Protein AF-A0A5S9M616-F1 (afdb_monomer)

Organism: Bacillus safensis (NCBI:txid561879)

pLDDT: mean 79.82, std 9.61, range [58.03, 92.56]

Foldseek 3Di:
DPPCVVVQVVQVVCLVVQVPDPCLQVPPVLVVVCVVVVAQADAEAEAEQCRNNSNVVCNVRYPYYDYDHPHDD

Structure (mmCIF, N/CA/C/O backbone):
data_AF-A0A5S9M616-F1
#
_entry.id   AF-A0A5S9M616-F1
#
loop_
_atom_site.group_PDB
_atom_site.id
_atom_site.type_symbol
_atom_site.label_atom_id
_atom_site.label_alt_id
_atom_site.label_comp_id
_atom_site.label_asym_id
_atom_site.label_entity_id
_atom_site.label_seq_id
_atom_site.pdbx_PDB_ins_code
_atom_site.Cartn_x
_atom_site.Cartn_y
_atom_site.Cartn_z
_atom_site.occupancy
_atom_site.B_iso_or_equiv
_atom_site.auth_seq_id
_atom_site.auth_comp_id
_atom_site.auth_asym_id
_atom_site.auth_atom_id
_atom_site.pdbx_PDB_model_num
ATOM 1 N N . MET A 1 1 ? 5.776 -16.401 -23.241 1.00 67.81 1 MET A N 1
ATOM 2 C CA . MET A 1 1 ? 6.481 -15.109 -23.096 1.00 67.81 1 MET A CA 1
ATOM 3 C C . MET A 1 1 ? 5.732 -14.326 -22.031 1.00 67.81 1 MET A C 1
ATOM 5 O O . MET A 1 1 ? 4.518 -14.243 -22.151 1.00 67.81 1 MET A O 1
ATOM 9 N N . ASN A 1 2 ? 6.400 -13.870 -20.968 1.00 77.31 2 ASN A N 1
ATOM 10 C CA . ASN A 1 2 ? 5.742 -13.096 -19.912 1.00 77.31 2 ASN A CA 1
ATOM 11 C C . ASN A 1 2 ? 5.309 -11.732 -20.493 1.00 77.31 2 ASN A C 1
ATOM 13 O O . ASN A 1 2 ? 6.192 -10.968 -20.893 1.00 77.31 2 ASN A O 1
ATOM 17 N N . PRO A 1 3 ? 4.000 -11.415 -20.582 1.00 80.38 3 PRO A N 1
ATOM 18 C CA . PRO A 1 3 ? 3.544 -10.141 -21.141 1.00 80.38 3 PRO A CA 1
ATOM 19 C C . PRO A 1 3 ? 3.962 -8.932 -20.286 1.00 80.38 3 PRO A C 1
ATOM 21 O O . PRO A 1 3 ? 3.958 -7.808 -20.784 1.00 80.38 3 PRO A O 1
ATOM 24 N N . TYR A 1 4 ? 4.372 -9.153 -19.033 1.00 82.44 4 TYR A N 1
ATOM 25 C CA . TYR A 1 4 ? 4.754 -8.113 -18.077 1.00 82.44 4 TYR A CA 1
ATOM 26 C C . TYR A 1 4 ? 6.266 -7.877 -17.987 1.00 82.44 4 TYR A C 1
ATOM 28 O O . TYR A 1 4 ? 6.690 -6.955 -17.295 1.00 82.44 4 TYR A O 1
ATOM 36 N N . ALA A 1 5 ? 7.086 -8.618 -18.743 1.00 80.75 5 ALA A N 1
ATOM 37 C CA . ALA A 1 5 ? 8.551 -8.567 -18.651 1.00 80.75 5 ALA A CA 1
ATOM 38 C C . ALA A 1 5 ? 9.145 -7.152 -18.810 1.00 80.75 5 ALA A C 1
ATOM 40 O O . ALA A 1 5 ? 10.160 -6.819 -18.204 1.00 80.75 5 ALA A O 1
ATOM 41 N N . LYS A 1 6 ? 8.514 -6.287 -19.619 1.00 83.06 6 LYS A N 1
ATOM 42 C CA . LYS A 1 6 ? 8.951 -4.890 -19.776 1.00 83.06 6 LYS A CA 1
ATOM 43 C C . LYS A 1 6 ? 8.718 -4.068 -18.503 1.00 83.06 6 LYS A C 1
ATOM 45 O O . LYS A 1 6 ? 9.593 -3.297 -18.123 1.00 83.06 6 LYS A O 1
ATOM 50 N N . ALA A 1 7 ? 7.559 -4.231 -17.865 1.00 79.31 7 ALA A N 1
ATOM 51 C CA . ALA A 1 7 ? 7.224 -3.543 -16.621 1.00 79.31 7 ALA A CA 1
ATOM 52 C C . ALA A 1 7 ? 8.071 -4.083 -15.459 1.00 79.31 7 ALA A C 1
ATOM 54 O O . ALA A 1 7 ? 8.668 -3.300 -14.728 1.00 79.31 7 ALA A O 1
ATOM 55 N N . GLU A 1 8 ? 8.218 -5.405 -15.358 1.00 81.94 8 GLU A N 1
ATOM 56 C CA . GLU A 1 8 ? 9.076 -6.051 -14.358 1.00 81.94 8 GLU A CA 1
ATOM 57 C C . GLU A 1 8 ? 10.513 -5.518 -14.404 1.00 81.94 8 GLU A C 1
ATOM 59 O O . GLU A 1 8 ? 11.060 -5.113 -13.380 1.00 81.94 8 GLU A O 1
ATOM 64 N N . ASN A 1 9 ? 11.110 -5.429 -15.597 1.00 80.94 9 ASN A N 1
ATOM 65 C CA . ASN A 1 9 ? 12.472 -4.914 -15.759 1.00 80.94 9 ASN A CA 1
ATOM 66 C C . ASN A 1 9 ? 12.602 -3.421 -15.426 1.00 80.94 9 ASN A C 1
ATOM 68 O O . ASN A 1 9 ? 13.647 -2.996 -14.942 1.00 80.94 9 ASN A O 1
ATOM 72 N N . GLN A 1 10 ? 11.568 -2.619 -15.689 1.00 81.38 10 GLN A N 1
ATOM 73 C CA . GLN A 1 10 ? 11.596 -1.181 -15.416 1.00 81.38 10 GLN A CA 1
ATOM 74 C C . GLN A 1 10 ? 11.481 -0.878 -13.916 1.00 81.38 10 GLN A C 1
ATOM 76 O O . GLN A 1 10 ? 12.164 0.015 -13.418 1.00 81.38 10 GLN A O 1
ATOM 81 N N . PHE A 1 11 ? 10.612 -1.597 -13.203 1.00 77.38 11 PHE A N 1
ATOM 82 C CA . PHE A 1 11 ? 10.271 -1.278 -11.815 1.00 77.38 11 PHE A CA 1
ATOM 83 C C . PHE A 1 11 ? 11.074 -2.074 -10.775 1.00 77.38 11 PHE A C 1
ATOM 85 O O . PHE A 1 11 ? 11.244 -1.592 -9.657 1.00 77.38 11 PHE A O 1
ATOM 92 N N . SER A 1 12 ? 11.653 -3.225 -11.137 1.00 75.31 12 SER A N 1
ATOM 93 C CA . SER A 1 12 ? 12.499 -4.015 -10.221 1.00 75.31 12 SER A CA 1
ATOM 94 C C . SER A 1 12 ? 13.784 -3.294 -9.796 1.00 75.31 12 SER A C 1
ATOM 96 O O . SER A 1 12 ? 14.229 -3.457 -8.666 1.00 75.31 12 SER A O 1
ATOM 98 N N . GLN A 1 13 ? 14.361 -2.446 -10.653 1.00 72.38 13 GLN A N 1
ATOM 99 C CA . GLN A 1 13 ? 15.669 -1.823 -10.402 1.00 72.38 13 GLN A CA 1
ATOM 100 C C . GLN A 1 13 ? 15.678 -0.788 -9.268 1.00 72.38 13 GLN A C 1
ATOM 102 O O . GLN A 1 13 ? 16.742 -0.473 -8.745 1.00 72.38 13 GLN A O 1
ATOM 107 N N . ASN A 1 14 ? 14.515 -0.244 -8.893 1.00 69.00 14 ASN A N 1
ATOM 108 C CA . ASN A 1 14 ? 14.419 0.870 -7.945 1.00 69.00 14 ASN A CA 1
ATOM 109 C C . ASN A 1 14 ? 13.484 0.600 -6.762 1.00 69.00 14 ASN A C 1
ATOM 111 O O . ASN A 1 14 ? 13.343 1.477 -5.916 1.00 69.00 14 ASN A O 1
ATOM 115 N N . ALA A 1 15 ? 12.846 -0.572 -6.686 1.00 64.38 15 ALA A N 1
ATOM 116 C CA . ALA A 1 15 ? 11.784 -0.854 -5.718 1.00 64.38 15 ALA A CA 1
ATOM 117 C C . ALA A 1 15 ? 12.205 -0.621 -4.253 1.00 64.38 15 ALA A C 1
ATOM 119 O O . ALA A 1 15 ? 11.410 -0.124 -3.458 1.00 64.38 15 ALA A O 1
ATOM 120 N N . GLU A 1 16 ? 13.458 -0.915 -3.898 1.00 64.06 16 GLU A N 1
ATOM 121 C CA . GLU A 1 16 ? 13.975 -0.710 -2.537 1.00 64.06 16 GLU A CA 1
ATOM 122 C C . GLU A 1 16 ? 14.149 0.775 -2.182 1.00 64.06 16 GLU A C 1
ATOM 124 O O . GLU A 1 16 ? 13.825 1.184 -1.067 1.00 64.06 16 GLU A O 1
ATOM 129 N N . ASN A 1 17 ? 14.538 1.609 -3.153 1.00 66.06 17 ASN A N 1
ATOM 130 C CA . ASN A 1 17 ? 14.714 3.054 -2.963 1.00 66.06 17 ASN A CA 1
ATOM 131 C C . ASN A 1 17 ? 13.390 3.773 -2.643 1.00 66.06 17 ASN A C 1
ATOM 133 O O . ASN A 1 17 ? 13.399 4.857 -2.061 1.00 66.06 17 ASN A O 1
ATOM 137 N N . TYR A 1 18 ? 12.247 3.178 -3.004 1.00 63.78 18 TYR A N 1
ATOM 138 C CA . TYR A 1 18 ? 10.926 3.718 -2.672 1.00 63.78 18 TYR A CA 1
ATOM 139 C C . TYR A 1 18 ? 10.545 3.499 -1.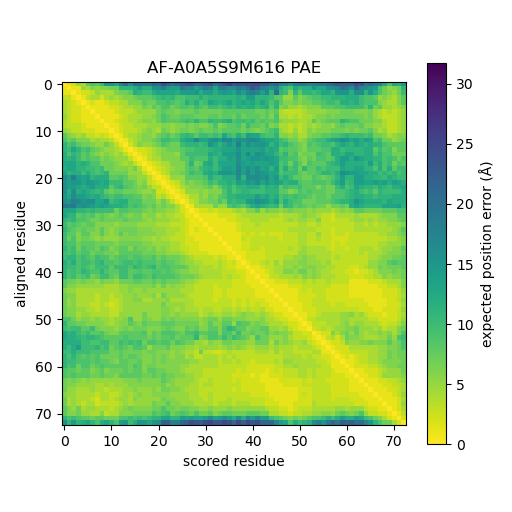205 1.00 63.78 18 TYR A C 1
ATOM 141 O O . TYR A 1 18 ? 9.869 4.353 -0.638 1.00 63.78 18 TYR A O 1
ATOM 149 N N . ARG A 1 19 ? 10.984 2.396 -0.580 1.00 63.38 19 ARG A N 1
ATOM 150 C CA . ARG A 1 19 ? 10.618 2.062 0.807 1.00 63.38 19 ARG A CA 1
ATOM 151 C C . ARG A 1 19 ? 11.191 3.057 1.808 1.00 63.38 19 ARG A C 1
ATOM 153 O O . ARG A 1 19 ? 10.493 3.503 2.711 1.00 63.38 19 ARG A O 1
ATOM 160 N N . ASP A 1 20 ? 12.471 3.369 1.639 1.00 63.62 20 ASP A N 1
ATOM 161 C CA . ASP A 1 20 ? 13.258 4.092 2.639 1.00 63.62 20 ASP A CA 1
ATOM 162 C C . ASP A 1 20 ? 13.299 5.608 2.352 1.00 63.62 20 ASP A C 1
ATOM 164 O O . ASP A 1 20 ? 13.966 6.373 3.048 1.00 63.62 20 ASP A O 1
ATOM 168 N N . SER A 1 21 ? 12.569 6.063 1.328 1.00 66.75 21 SER A N 1
ATOM 169 C CA . SER A 1 21 ? 12.461 7.475 0.971 1.00 66.75 21 SER A CA 1
ATOM 170 C C . SER A 1 21 ? 11.507 8.213 1.926 1.00 66.75 21 SER A C 1
ATOM 172 O O . SER A 1 21 ? 10.323 7.866 2.008 1.00 66.75 21 SER A O 1
ATOM 174 N N . PRO A 1 22 ? 11.968 9.294 2.588 1.00 62.25 22 PRO A N 1
ATOM 175 C CA . PRO A 1 22 ? 11.139 10.109 3.480 1.00 62.25 22 PRO A CA 1
ATOM 176 C C . PRO A 1 22 ? 9.924 10.747 2.796 1.00 62.25 22 PRO A C 1
ATOM 178 O O . PRO A 1 22 ? 8.946 11.066 3.461 1.00 62.25 22 PRO A O 1
ATOM 181 N N . ILE A 1 23 ? 9.991 10.934 1.472 1.00 65.38 23 ILE A N 1
ATOM 182 C CA . ILE A 1 23 ? 8.913 11.531 0.673 1.00 65.38 23 ILE A CA 1
ATOM 183 C C . ILE A 1 23 ? 7.701 10.603 0.628 1.00 65.38 23 ILE A C 1
ATOM 185 O O . ILE A 1 23 ? 6.576 11.078 0.707 1.00 65.38 23 ILE A O 1
ATOM 189 N N . PHE A 1 24 ? 7.930 9.292 0.521 1.00 64.19 24 PHE A N 1
ATOM 190 C CA . PHE A 1 24 ? 6.842 8.322 0.500 1.00 64.19 24 PHE A CA 1
ATOM 191 C C . PHE A 1 24 ? 6.424 7.995 1.933 1.00 64.19 24 PHE A C 1
ATOM 193 O O . PHE A 1 24 ? 5.267 8.165 2.271 1.00 64.19 24 PHE A O 1
ATOM 200 N N . ALA A 1 25 ? 7.351 7.688 2.843 1.00 63.72 25 ALA A N 1
ATOM 201 C CA . ALA A 1 25 ? 6.996 7.297 4.214 1.00 63.72 25 ALA A CA 1
ATOM 202 C C . ALA A 1 25 ? 6.191 8.341 5.030 1.00 63.72 25 ALA A C 1
ATOM 204 O O . ALA A 1 25 ? 5.555 7.970 6.015 1.00 63.72 25 ALA A O 1
ATOM 205 N N . ALA A 1 26 ? 6.219 9.624 4.651 1.00 66.50 26 ALA A N 1
ATOM 206 C CA . ALA A 1 26 ? 5.509 10.712 5.332 1.00 66.50 26 ALA A CA 1
ATOM 207 C C . ALA A 1 26 ? 4.642 11.564 4.384 1.00 66.50 26 ALA A C 1
ATOM 209 O O . ALA A 1 26 ? 4.380 12.735 4.665 1.00 66.50 26 ALA A O 1
ATOM 210 N N . GLY A 1 27 ? 4.236 11.001 3.246 1.00 71.44 27 GLY A N 1
ATOM 211 C CA . GLY A 1 27 ? 3.450 11.710 2.246 1.00 71.44 27 GLY A CA 1
ATOM 212 C C . GLY A 1 27 ? 2.045 12.092 2.737 1.00 71.44 27 GLY A C 1
ATOM 213 O O . GLY A 1 27 ? 1.315 11.266 3.291 1.00 71.44 27 GLY A O 1
ATOM 214 N N . GLU A 1 28 ? 1.648 13.353 2.525 1.00 81.00 28 GLU A N 1
ATOM 215 C CA . GLU A 1 28 ? 0.323 13.887 2.893 1.00 81.00 28 GLU A CA 1
ATOM 216 C C . GLU A 1 28 ? -0.822 13.142 2.176 1.00 81.00 28 GLU A C 1
ATOM 218 O O . GLU A 1 28 ? -1.949 13.067 2.671 1.00 81.00 28 GLU A O 1
ATOM 223 N N . GLU A 1 29 ? -0.528 12.513 1.034 1.00 84.06 29 GLU A N 1
ATOM 224 C CA . GLU A 1 29 ? -1.498 11.740 0.271 1.00 84.06 29 GLU A CA 1
ATOM 225 C C . GLU A 1 29 ? -2.050 10.542 1.048 1.00 84.06 29 GLU A C 1
ATOM 227 O O . GLU A 1 29 ? -3.206 10.172 0.841 1.00 84.06 29 GLU A O 1
ATOM 232 N N . LEU A 1 30 ? -1.274 9.948 1.964 1.00 79.25 30 LEU A N 1
ATOM 233 C CA . LEU A 1 30 ? -1.739 8.830 2.789 1.00 79.25 30 LEU A CA 1
ATOM 234 C C . LEU A 1 30 ? -2.923 9.245 3.665 1.00 79.25 30 LEU A C 1
ATOM 236 O O . LEU A 1 30 ? -3.939 8.549 3.707 1.00 79.25 30 LEU A O 1
ATOM 240 N N . GLU A 1 31 ? -2.824 10.407 4.306 1.00 83.50 31 GLU A N 1
ATOM 241 C CA . GLU A 1 31 ? -3.882 10.949 5.158 1.00 83.50 31 GLU A CA 1
ATOM 242 C C . GLU A 1 31 ? -5.118 11.335 4.339 1.00 83.50 31 GLU A C 1
ATOM 244 O O . GLU A 1 31 ? -6.255 11.064 4.744 1.00 83.50 31 GLU A O 1
ATOM 249 N N . TRP A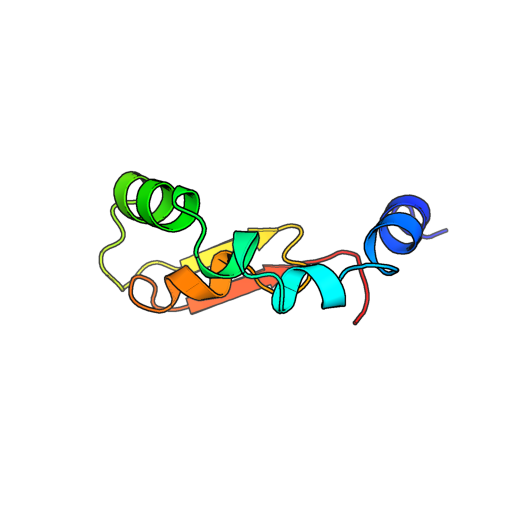 1 32 ? -4.925 11.889 3.138 1.00 87.69 32 TRP A N 1
ATOM 250 C CA . TRP A 1 32 ? -6.033 12.163 2.221 1.00 87.69 32 TRP A CA 1
ATOM 251 C C . TRP A 1 32 ? -6.743 10.883 1.784 1.00 87.69 32 TRP A C 1
ATOM 253 O O . TRP A 1 32 ? -7.977 10.836 1.768 1.00 87.69 32 TRP A O 1
ATOM 263 N N . MET A 1 33 ? -5.991 9.828 1.462 1.00 86.56 33 MET A N 1
ATOM 264 C CA . MET A 1 33 ? -6.566 8.548 1.064 1.00 86.56 33 MET A CA 1
ATOM 265 C C . MET A 1 33 ? -7.310 7.881 2.232 1.00 86.56 33 MET A C 1
ATOM 267 O O . MET A 1 33 ? -8.426 7.408 2.022 1.00 86.56 33 MET A O 1
ATOM 271 N N . LYS A 1 34 ? -6.772 7.899 3.463 1.00 84.81 34 LYS A N 1
ATOM 272 C CA . LYS A 1 34 ? -7.470 7.402 4.668 1.00 84.81 34 LYS A CA 1
ATOM 273 C C . LYS A 1 34 ? -8.773 8.154 4.923 1.00 84.81 34 LYS A C 1
ATOM 275 O O . LYS A 1 34 ? -9.818 7.537 5.137 1.00 84.81 34 LYS A O 1
ATOM 280 N N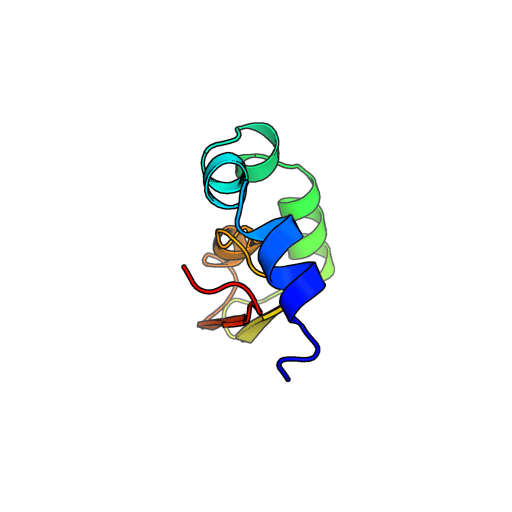 . THR A 1 35 ? -8.722 9.482 4.839 1.00 87.94 35 THR A N 1
ATOM 281 C CA . THR A 1 35 ? -9.890 10.353 5.024 1.00 87.94 35 THR A CA 1
ATOM 282 C C . THR A 1 35 ? -10.961 10.065 3.975 1.00 87.94 35 THR A C 1
ATOM 284 O O . THR A 1 35 ? -12.136 9.922 4.307 1.00 87.94 35 THR A O 1
ATOM 287 N N . THR A 1 36 ? -10.555 9.923 2.713 1.00 90.00 36 THR A N 1
ATOM 288 C CA . THR A 1 36 ? -11.463 9.652 1.590 1.00 90.00 36 THR A CA 1
ATOM 289 C C . THR A 1 36 ? -12.064 8.250 1.671 1.00 90.00 36 THR A C 1
ATOM 291 O O . THR A 1 3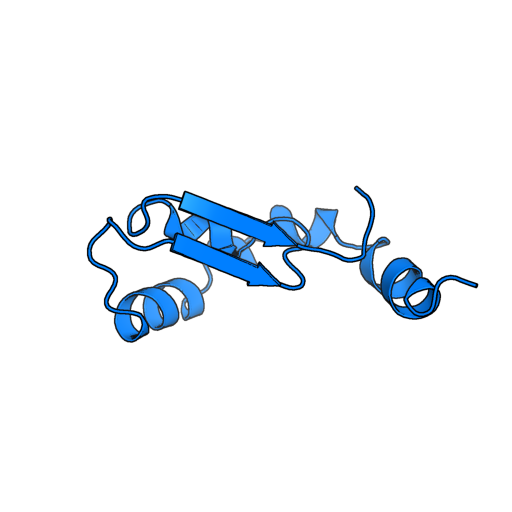6 ? -13.262 8.083 1.448 1.00 90.00 36 THR A O 1
ATOM 294 N N . ALA A 1 37 ? -11.255 7.245 2.017 1.00 88.06 37 ALA A N 1
ATOM 295 C CA . ALA A 1 37 ? -11.716 5.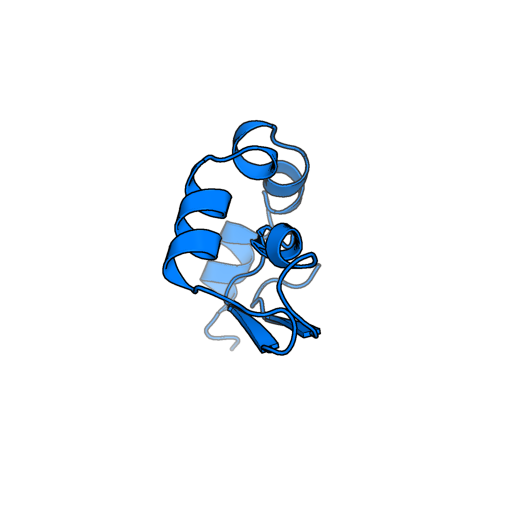874 2.209 1.00 88.06 37 ALA A CA 1
ATOM 296 C C . ALA A 1 37 ? -12.700 5.759 3.383 1.00 88.06 37 ALA A C 1
ATOM 298 O O . ALA A 1 37 ? -13.561 4.881 3.368 1.00 88.06 37 ALA A O 1
ATOM 299 N N . ASN A 1 38 ? -12.587 6.648 4.383 1.00 87.75 38 ASN A N 1
ATOM 300 C CA . ASN A 1 38 ? -13.436 6.690 5.576 1.00 87.75 38 ASN A CA 1
ATOM 301 C C . ASN A 1 38 ? -13.526 5.322 6.283 1.00 87.75 38 ASN A C 1
ATOM 303 O O . ASN A 1 38 ? -14.577 4.947 6.815 1.00 87.75 38 ASN A O 1
ATOM 307 N N . ALA A 1 39 ? -12.415 4.581 6.259 1.00 84.75 39 ALA A N 1
ATOM 308 C CA . ALA A 1 39 ? -12.329 3.227 6.778 1.00 84.75 39 ALA A CA 1
ATOM 309 C C . ALA A 1 39 ? -12.596 3.197 8.291 1.00 84.75 39 ALA A C 1
ATOM 311 O O . ALA A 1 39 ? -12.269 4.134 9.025 1.00 84.75 39 ALA A O 1
ATOM 312 N N . LYS A 1 40 ? -13.235 2.126 8.757 1.00 87.94 40 LYS A N 1
ATOM 313 C CA . LYS A 1 40 ? -13.672 1.930 10.143 1.00 87.94 40 LYS A CA 1
ATOM 314 C C . LYS A 1 40 ? -12.921 0.793 10.839 1.00 87.94 40 LYS A C 1
ATOM 316 O O . LYS A 1 40 ? -13.364 0.344 11.894 1.00 87.94 40 LYS A O 1
ATOM 321 N N . GLY A 1 41 ? -11.819 0.312 10.266 1.00 87.50 41 GLY A N 1
ATOM 322 C CA . GLY A 1 41 ? -10.948 -0.698 10.869 1.00 87.50 41 GLY A CA 1
ATOM 323 C C . GLY A 1 41 ? -11.314 -2.149 10.559 1.00 87.50 41 GLY A C 1
ATOM 324 O O . GLY A 1 41 ? -10.613 -3.051 11.008 1.00 87.50 41 GLY A O 1
ATOM 325 N N . HIS A 1 42 ? -12.385 -2.410 9.807 1.00 91.62 42 HIS A N 1
ATOM 326 C CA . HIS A 1 42 ? -12.814 -3.778 9.471 1.00 91.62 42 HIS A CA 1
ATOM 327 C C . HIS A 1 42 ? -12.632 -4.112 7.988 1.00 91.62 42 HIS A C 1
ATOM 329 O O . HIS A 1 42 ? -12.735 -5.273 7.595 1.00 91.62 42 HIS A O 1
ATOM 335 N N . GLU 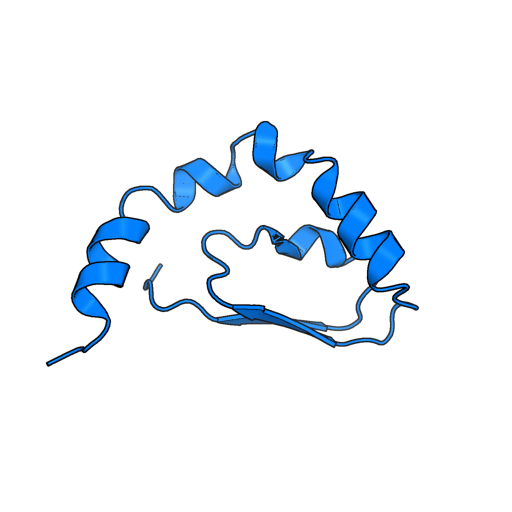A 1 43 ? -12.330 -3.112 7.173 1.00 92.56 43 GLU A N 1
ATOM 336 C CA . GLU A 1 43 ? -12.202 -3.204 5.732 1.00 92.56 43 GLU A CA 1
ATOM 337 C C . GLU A 1 43 ? -10.940 -3.966 5.314 1.00 92.56 43 GLU A C 1
ATOM 339 O O . GLU A 1 43 ? -9.948 -4.043 6.044 1.00 92.56 43 GLU A O 1
ATOM 344 N N . HIS A 1 44 ? -10.978 -4.521 4.104 1.00 92.56 44 HIS A N 1
ATOM 345 C CA . HIS A 1 44 ? -9.822 -5.129 3.458 1.00 92.56 44 HIS A CA 1
ATOM 346 C C . HIS A 1 44 ? -9.267 -4.183 2.394 1.00 92.56 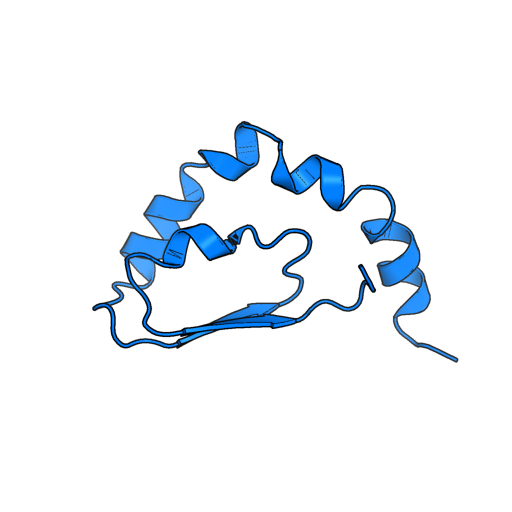44 HIS A C 1
ATOM 348 O O . HIS A 1 44 ? -10.026 -3.645 1.588 1.00 92.56 44 HIS A O 1
ATOM 354 N N . LEU A 1 45 ? -7.946 -4.036 2.354 1.00 90.62 45 LEU A N 1
ATOM 355 C CA . LEU A 1 45 ? -7.238 -3.276 1.331 1.00 90.62 45 LEU A CA 1
ATOM 356 C C . LEU A 1 45 ? -6.636 -4.215 0.285 1.00 90.62 45 LEU A C 1
ATOM 358 O O . LEU A 1 45 ? -5.976 -5.196 0.634 1.00 90.62 45 LEU A O 1
ATOM 362 N N . LEU A 1 46 ? -6.825 -3.876 -0.989 1.00 91.44 46 LEU A N 1
ATOM 363 C CA . LEU A 1 46 ? -6.103 -4.464 -2.112 1.00 91.44 46 LEU A CA 1
ATOM 364 C C . LEU A 1 46 ? -5.195 -3.391 -2.722 1.00 91.44 46 LEU A C 1
ATOM 366 O O . LEU A 1 46 ? -5.695 -2.405 -3.257 1.00 91.44 46 LEU A O 1
ATOM 370 N N . ASP A 1 47 ? -3.887 -3.604 -2.645 1.00 89.12 47 ASP A N 1
ATOM 371 C CA . ASP A 1 47 ? -2.856 -2.737 -3.215 1.00 89.12 47 ASP A CA 1
ATOM 372 C C . ASP A 1 47 ? -2.285 -3.388 -4.484 1.00 89.12 47 ASP A C 1
ATOM 374 O O . ASP A 1 47 ? -1.771 -4.508 -4.438 1.00 89.12 47 ASP A O 1
ATOM 378 N N . ILE A 1 48 ? -2.426 -2.722 -5.631 1.00 90.00 48 ILE A N 1
ATOM 379 C CA . ILE A 1 48 ? -2.032 -3.238 -6.950 1.00 90.00 48 ILE A CA 1
ATOM 380 C C . ILE A 1 48 ? -0.855 -2.411 -7.460 1.00 90.00 48 ILE A C 1
ATOM 382 O O . ILE A 1 48 ? -0.972 -1.200 -7.617 1.00 90.00 48 ILE A O 1
ATOM 386 N N . GLY A 1 49 ? 0.253 -3.075 -7.787 1.00 86.38 49 GLY A N 1
ATOM 387 C CA . GLY A 1 49 ? 1.530 -2.401 -8.026 1.00 86.38 49 GLY A CA 1
ATOM 388 C C . GLY A 1 49 ? 2.171 -1.955 -6.713 1.00 86.38 49 GLY A C 1
ATOM 389 O O . GLY A 1 49 ? 2.680 -0.840 -6.620 1.00 86.38 49 GLY A O 1
ATOM 390 N N . CYS A 1 50 ? 2.087 -2.806 -5.683 1.00 84.88 50 CYS A N 1
ATOM 391 C CA . CYS A 1 50 ? 2.422 -2.437 -4.311 1.00 84.88 50 CYS A CA 1
ATOM 392 C C . CYS A 1 50 ? 3.910 -2.120 -4.089 1.00 84.88 50 CYS A C 1
ATOM 394 O O . CYS A 1 50 ? 4.258 -1.516 -3.074 1.00 84.88 50 CYS A O 1
ATOM 396 N N . ALA A 1 51 ? 4.806 -2.526 -4.995 1.00 82.56 51 ALA A N 1
ATOM 397 C CA . ALA A 1 51 ? 6.254 -2.366 -4.882 1.00 82.56 51 ALA A CA 1
ATOM 398 C C . ALA A 1 51 ? 6.774 -2.734 -3.471 1.00 82.56 51 ALA A C 1
ATOM 400 O O . ALA A 1 51 ? 6.647 -3.872 -3.005 1.00 82.56 51 ALA A O 1
ATOM 401 N N . ALA A 1 52 ? 7.359 -1.773 -2.749 1.00 78.19 52 ALA A N 1
ATOM 402 C CA . ALA A 1 52 ? 7.828 -1.969 -1.381 1.00 78.19 52 ALA A CA 1
ATOM 403 C C . ALA A 1 52 ? 6.704 -2.152 -0.341 1.00 78.19 52 ALA A C 1
ATOM 405 O O . ALA A 1 52 ? 6.967 -2.752 0.701 1.00 78.19 52 ALA A O 1
ATOM 406 N N . GLY A 1 53 ? 5.481 -1.711 -0.643 1.00 75.75 53 GLY A N 1
ATOM 407 C CA . GLY A 1 53 ? 4.303 -1.767 0.221 1.00 75.75 53 GLY A CA 1
ATOM 408 C C . GLY A 1 53 ? 3.924 -0.406 0.803 1.00 75.75 53 GLY A C 1
ATOM 409 O O . GLY A 1 53 ? 3.705 -0.313 2.006 1.00 75.75 53 GLY A O 1
ATOM 410 N N . HIS A 1 54 ? 3.865 0.652 -0.017 1.00 72.88 54 HIS A N 1
ATOM 411 C CA . HIS A 1 54 ? 3.561 2.017 0.454 1.00 72.88 54 HIS A CA 1
ATOM 412 C C . HIS A 1 54 ? 2.216 2.086 1.189 1.00 72.88 54 HIS A C 1
ATOM 414 O O . HIS A 1 54 ? 2.095 2.718 2.228 1.00 72.88 54 HIS A O 1
ATOM 420 N N . THR A 1 55 ? 1.201 1.341 0.755 1.00 69.62 55 THR A N 1
ATOM 421 C CA . THR A 1 55 ? -0.097 1.373 1.439 1.00 69.62 55 THR A CA 1
ATOM 422 C C . THR A 1 55 ? -0.123 0.591 2.758 1.00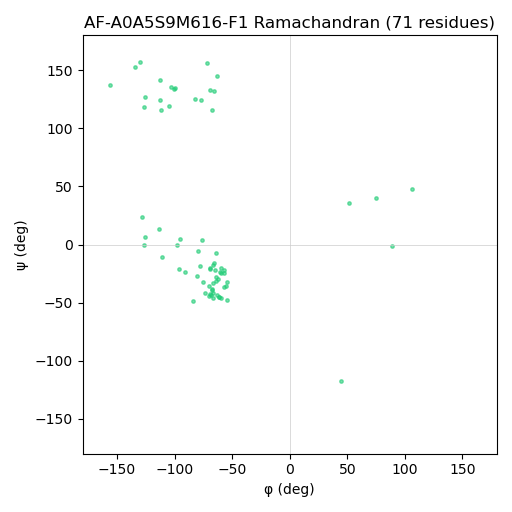 69.62 55 THR A C 1
ATOM 424 O O . THR A 1 55 ? -1.178 0.517 3.387 1.00 69.62 55 THR A O 1
ATOM 427 N N . VAL A 1 56 ? 1.001 0.026 3.231 1.00 73.19 56 VAL A N 1
ATOM 428 C CA . VAL A 1 56 ? 1.081 -0.594 4.568 1.00 73.19 56 VAL A CA 1
ATOM 429 C C . VAL A 1 56 ? 0.707 0.402 5.669 1.00 73.19 56 VAL A C 1
ATOM 431 O O . VAL A 1 56 ? 0.194 -0.001 6.707 1.00 73.19 56 VAL A O 1
ATOM 434 N N . PHE A 1 57 ? 0.862 1.704 5.413 1.00 74.25 57 PHE A N 1
ATOM 435 C CA . PHE A 1 57 ? 0.463 2.777 6.324 1.00 74.25 57 PHE A CA 1
ATOM 436 C C . PHE A 1 57 ? -1.048 2.858 6.589 1.00 74.25 57 PHE A C 1
ATOM 438 O O . PHE A 1 57 ? -1.449 3.612 7.468 1.00 74.25 57 PHE A O 1
ATOM 445 N N . PHE A 1 58 ? -1.881 2.081 5.884 1.00 82.75 58 PHE A N 1
ATOM 446 C CA . PHE A 1 58 ? -3.303 1.887 6.196 1.00 82.75 58 PHE A CA 1
ATOM 447 C C . PHE A 1 58 ? -3.557 0.893 7.332 1.00 82.75 58 PHE A C 1
ATOM 449 O O . PHE A 1 58 ? -4.710 0.706 7.716 1.00 82.75 58 PHE A O 1
ATOM 456 N N . SER A 1 59 ? -2.524 0.224 7.855 1.00 83.69 59 SER A N 1
ATOM 457 C CA . SER A 1 59 ? -2.664 -0.864 8.833 1.00 83.69 59 SER A CA 1
ATOM 458 C C . SER A 1 59 ? -3.409 -0.483 10.115 1.00 83.69 59 SER A C 1
ATOM 460 O O . SER A 1 59 ? -3.899 -1.360 10.814 1.00 83.69 59 SER A O 1
ATOM 462 N N . ASP A 1 60 ? -3.471 0.804 10.444 1.00 85.19 60 ASP A N 1
ATOM 463 C CA . ASP A 1 60 ? -4.203 1.353 11.587 1.00 85.19 60 ASP A CA 1
ATOM 464 C C . ASP A 1 60 ? -5.719 1.462 11.355 1.00 85.19 60 ASP A C 1
ATOM 466 O O . ASP A 1 60 ? -6.479 1.566 12.317 1.00 85.19 60 ASP A O 1
ATOM 470 N N . VAL A 1 61 ? -6.169 1.423 10.098 1.00 87.31 61 VAL A N 1
ATOM 471 C CA . VAL A 1 61 ? -7.570 1.654 9.709 1.00 87.31 61 VAL A CA 1
ATOM 472 C C . VAL A 1 61 ? -8.181 0.521 8.877 1.00 87.31 61 VAL A C 1
ATOM 474 O O . VAL A 1 61 ? -9.324 0.640 8.439 1.00 87.31 61 VAL A O 1
ATOM 477 N N . ILE A 1 62 ? -7.469 -0.594 8.690 1.00 90.75 62 ILE A N 1
ATOM 478 C CA . ILE A 1 62 ? -7.944 -1.789 7.969 1.00 90.75 62 ILE A CA 1
ATOM 479 C C . ILE A 1 62 ? -7.708 -3.057 8.794 1.00 90.75 62 ILE A C 1
ATOM 481 O O . ILE A 1 62 ? -6.798 -3.113 9.616 1.00 90.75 62 ILE A O 1
ATOM 485 N N . SER A 1 63 ? -8.472 -4.115 8.525 1.00 91.94 63 SER A N 1
ATOM 486 C CA . SER A 1 63 ? -8.297 -5.413 9.195 1.00 91.94 63 SER A CA 1
ATOM 487 C C . SER A 1 63 ? -7.345 -6.354 8.451 1.00 91.94 63 SER A C 1
ATOM 489 O O . SER A 1 63 ? -6.764 -7.263 9.049 1.00 91.94 63 SER A O 1
ATOM 491 N N . LYS A 1 64 ? -7.175 -6.154 7.137 1.00 90.69 64 LYS A N 1
ATOM 492 C CA . LYS A 1 64 ? -6.303 -6.972 6.286 1.00 90.69 64 LYS A CA 1
ATOM 493 C C . LYS A 1 64 ? -5.848 -6.207 5.048 1.00 90.69 64 LYS A C 1
ATOM 495 O O . LYS A 1 64 ? -6.667 -5.595 4.371 1.00 90.69 64 LYS A O 1
ATOM 500 N N . GLY A 1 65 ? -4.567 -6.327 4.704 1.00 90.06 65 GLY A N 1
ATOM 501 C CA . GLY A 1 65 ? -4.007 -5.853 3.435 1.00 90.06 65 GLY A CA 1
ATOM 502 C C . GLY A 1 65 ? -3.550 -7.008 2.544 1.00 90.06 65 GLY A C 1
ATOM 503 O O . GLY A 1 65 ? -3.005 -7.998 3.034 1.00 90.06 65 GLY A O 1
ATOM 504 N N . VAL A 1 66 ? -3.772 -6.886 1.236 1.00 90.94 66 VAL A N 1
ATOM 505 C CA . VAL A 1 66 ? -3.224 -7.772 0.201 1.00 90.94 66 VAL A CA 1
ATOM 506 C C . VAL A 1 66 ? -2.510 -6.908 -0.830 1.00 90.94 66 VAL A C 1
ATOM 508 O O . VAL A 1 66 ? -3.146 -6.075 -1.465 1.00 90.94 66 VAL A O 1
ATOM 511 N N . GLY A 1 67 ? -1.205 -7.116 -0.995 1.00 89.69 67 GLY A N 1
ATOM 512 C CA . GLY A 1 67 ? -0.408 -6.487 -2.046 1.00 89.69 67 GLY A CA 1
ATOM 513 C C . GLY A 1 67 ? -0.196 -7.447 -3.212 1.00 89.69 67 GLY A C 1
ATOM 514 O O . GLY A 1 67 ? 0.113 -8.620 -2.996 1.00 89.69 67 GLY A O 1
ATOM 515 N N . ILE A 1 68 ? -0.368 -6.959 -4.436 1.00 89.94 68 ILE A N 1
ATOM 516 C CA . ILE A 1 68 ? -0.065 -7.687 -5.668 1.00 89.94 68 ILE A CA 1
ATOM 517 C C . ILE A 1 68 ? 0.867 -6.819 -6.503 1.00 89.94 68 ILE A C 1
ATOM 519 O O . ILE A 1 68 ? 0.541 -5.677 -6.819 1.00 89.94 68 ILE A O 1
ATOM 523 N N . ASP A 1 69 ? 2.000 -7.379 -6.909 1.00 87.75 69 ASP A N 1
ATOM 524 C CA . ASP A 1 69 ? 2.924 -6.741 -7.839 1.00 87.75 69 ASP A CA 1
ATOM 525 C C . ASP A 1 69 ? 3.367 -7.744 -8.906 1.00 87.75 69 ASP A C 1
ATOM 527 O O . ASP A 1 69 ? 3.355 -8.956 -8.683 1.00 87.75 69 ASP A O 1
ATOM 531 N N . VAL A 1 70 ? 3.717 -7.231 -10.082 1.00 86.19 70 VAL A N 1
ATOM 532 C CA . VAL A 1 70 ? 4.279 -8.042 -11.169 1.00 86.19 70 VAL A CA 1
ATOM 533 C C . 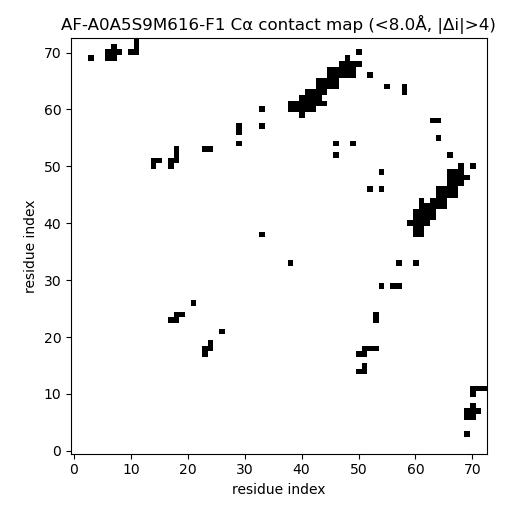VAL A 1 70 ? 5.767 -8.294 -10.949 1.00 86.19 70 VAL A C 1
ATOM 535 O O . VAL A 1 70 ? 6.296 -9.303 -11.399 1.00 86.19 70 VAL A O 1
ATOM 538 N N . THR A 1 71 ? 6.449 -7.396 -10.237 1.00 81.38 71 THR A N 1
ATOM 539 C CA . THR A 1 71 ? 7.851 -7.564 -9.871 1.00 81.38 71 THR A CA 1
ATOM 540 C C . THR A 1 71 ? 7.997 -8.682 -8.842 1.00 81.38 71 THR A C 1
ATOM 542 O O . THR A 1 71 ? 7.263 -8.760 -7.856 1.00 81.38 71 THR A O 1
ATOM 545 N N . GLN A 1 72 ? 8.962 -9.570 -9.077 1.00 69.38 72 GLN A N 1
ATOM 546 C CA . GLN A 1 72 ? 9.417 -10.499 -8.050 1.00 69.38 72 GLN A CA 1
ATOM 547 C C . GLN A 1 72 ? 10.424 -9.755 -7.171 1.00 69.38 72 GLN A C 1
ATOM 549 O O . GLN A 1 72 ? 11.368 -9.164 -7.695 1.00 69.38 72 GLN A O 1
ATOM 554 N N . LYS A 1 73 ? 10.179 -9.746 -5.859 1.00 58.03 73 LYS A N 1
ATOM 555 C CA . LYS A 1 73 ? 11.189 -9.377 -4.863 1.00 58.03 73 LYS A CA 1
ATOM 556 C C . LYS A 1 73 ? 12.175 -10.523 -4.688 1.00 58.03 73 LYS A C 1
ATOM 558 O O . LYS A 1 73 ? 11.696 -11.678 -4.612 1.00 58.03 73 LYS A O 1
#

InterPro domains:
  IPR029063 S-adenosyl-L-methionine-dependent methyltransferase superfamily [SSF53335] (9-71)

Solvent-accessible surface area (backbone atoms only — not comparable to full-atom values): 4539 Å² total; per-residue (Å²): 130,73,91,54,53,69,58,30,64,65,52,54,81,50,32,70,65,55,56,78,29,67,69,60,76,68,36,70,64,58,58,52,50,50,61,72,64,62,60,84,37,73,46,74,46,80,38,78,67,26,73,70,43,76,73,58,80,46,62,87,37,30,63,44,80,46,74,43,55,85,50,82,129

Sequence (73 aa):
MNPYAKAENQFSQNAENYRDSPIFAAGEELEWMKTTANAKGHEHLLDIGCAAGHTVFFSDVISKGVGIDVTQK

Secondary structure (DSSP, 8-state):
--TTHHHHHHHHTTHHHHHS-HHHHT-HHHHHHHHHHT--S-PEEEEES-TTTGGGGGTTT-SEEEEE-SS--

Mean predicted aligned error: 6.44 Å

Radius of gyration: 13.78 Å; Cα contacts (8 Å, |Δi|>4): 84; chains: 1; bounding box: 29×29×35 Å

Nearest PDB structures (foldseek):
  8x8j-assembly1_A  TM=4.693E-01  e=4.567E-01  Acinetobacter baumannii
  7vas-assembly1_J  TM=4.291E-01  e=6.825E-01  Thermus thermophilus HB8
  5y5y-assembly1_L  TM=3.522E-01  e=4.162E+00  Thermus thermophilus HB8
  5y60-assembly1_L  TM=3.536E-01  e=9.940E+00  Thermus thermophilus HB8